Protein AF-J3AU26-F1 (afdb_monomer_lite)

Radius of gyration: 11.32 Å; chains: 1; bounding box: 20×21×30 Å

Sequence (58 aa):
MPIGQVAADCFRKAALGAYRSYHGTFRNLELPCWVITDGTQKIEVTELRKIDTGEVSL

Structure (mmCIF, N/CA/C/O backbone):
data_AF-J3AU26-F1
#
_entry.id   AF-J3AU26-F1
#
loop_
_atom_site.group_PDB
_atom_site.id
_atom_site.type_symbol
_atom_site.label_atom_id
_atom_site.label_alt_id
_atom_site.label_comp_id
_atom_site.label_asym_id
_atom_site.label_entity_id
_atom_site.label_seq_id
_atom_site.pdbx_PDB_ins_code
_atom_site.Cartn_x
_atom_site.Cartn_y
_atom_site.Cartn_z
_atom_site.occupancy
_atom_site.B_iso_or_equiv
_atom_site.auth_seq_id
_atom_site.auth_comp_id
_atom_site.auth_asym_id
_atom_site.auth_atom_id
_atom_site.pdbx_PDB_model_num
ATOM 1 N N . MET A 1 1 ? -1.548 15.283 19.216 1.00 55.84 1 MET A N 1
ATOM 2 C CA . MET A 1 1 ? -2.088 14.301 18.253 1.00 55.84 1 MET A CA 1
ATOM 3 C C . MET A 1 1 ? -2.760 13.185 19.037 1.00 55.84 1 MET A C 1
ATOM 5 O O . MET A 1 1 ? -2.140 12.704 19.980 1.00 55.84 1 MET A O 1
ATOM 9 N N . PRO A 1 2 ? -4.010 12.810 18.731 1.00 70.31 2 PRO A N 1
ATOM 10 C CA . PRO A 1 2 ? -4.643 11.643 19.340 1.00 70.31 2 PRO A CA 1
ATOM 11 C C . PRO A 1 2 ? -3.905 10.360 18.919 1.00 70.31 2 PRO A C 1
ATOM 13 O O . PRO A 1 2 ? -3.456 10.246 17.780 1.00 70.31 2 PRO A O 1
ATOM 16 N N . ILE A 1 3 ? -3.786 9.393 19.835 1.00 67.62 3 ILE A N 1
ATOM 17 C CA . ILE A 1 3 ? -3.018 8.143 19.649 1.00 67.62 3 ILE A CA 1
ATOM 18 C C . ILE A 1 3 ? -3.435 7.396 18.370 1.00 67.62 3 ILE A C 1
ATOM 20 O O . ILE A 1 3 ? -2.581 6.891 17.646 1.00 67.62 3 ILE A O 1
ATOM 24 N N . GLY A 1 4 ? -4.732 7.393 18.041 1.00 65.19 4 GLY A N 1
ATOM 25 C CA . GLY A 1 4 ? -5.243 6.753 16.824 1.00 65.19 4 GLY A CA 1
ATOM 26 C C . GLY A 1 4 ? -4.724 7.375 15.523 1.00 65.19 4 GLY A C 1
ATOM 27 O O . GLY A 1 4 ? -4.473 6.657 14.563 1.00 65.19 4 GLY A O 1
ATOM 28 N N . GLN A 1 5 ? -4.494 8.690 15.495 1.00 63.81 5 GLN A N 1
ATOM 29 C CA . GLN A 1 5 ? -3.956 9.374 14.316 1.00 63.81 5 GLN A CA 1
ATOM 30 C C . GLN A 1 5 ? -2.466 9.067 14.126 1.00 63.81 5 GLN A C 1
ATOM 32 O O . GLN A 1 5 ? -2.021 8.840 13.009 1.00 63.81 5 GLN A O 1
ATOM 37 N N . VAL A 1 6 ? -1.712 8.952 15.225 1.00 67.75 6 VAL A N 1
ATOM 38 C CA . VAL A 1 6 ? -0.295 8.559 15.182 1.00 67.75 6 VAL A CA 1
ATOM 39 C C . VAL A 1 6 ? -0.137 7.129 14.661 1.00 67.75 6 VAL A C 1
ATOM 41 O O . VAL A 1 6 ? 0.691 6.883 13.789 1.00 67.75 6 VAL A O 1
ATOM 44 N N . ALA A 1 7 ? -0.955 6.191 15.148 1.00 66.62 7 ALA A N 1
ATOM 45 C CA . ALA A 1 7 ? -0.938 4.809 14.668 1.00 66.62 7 ALA A CA 1
ATOM 46 C C . ALA A 1 7 ? -1.313 4.708 13.177 1.00 66.62 7 ALA A C 1
ATOM 48 O O . ALA A 1 7 ? -0.714 3.922 12.439 1.00 66.62 7 ALA A O 1
ATOM 49 N N . ALA A 1 8 ? -2.257 5.534 12.717 1.00 70.69 8 ALA A N 1
ATOM 50 C CA . ALA A 1 8 ? -2.636 5.586 11.310 1.00 70.69 8 ALA A CA 1
ATOM 51 C C . ALA A 1 8 ? -1.526 6.134 10.406 1.00 70.69 8 ALA A C 1
ATOM 53 O O . ALA A 1 8 ? -1.212 5.545 9.367 1.00 70.69 8 ALA A O 1
ATOM 54 N N . ASP A 1 9 ? -0.860 7.199 10.842 1.00 79.94 9 ASP A N 1
ATOM 55 C CA . ASP A 1 9 ? 0.271 7.776 10.115 1.00 79.94 9 ASP A CA 1
ATOM 56 C C . ASP A 1 9 ? 1.463 6.809 10.057 1.00 79.94 9 ASP A C 1
ATOM 58 O O . ASP A 1 9 ? 2.139 6.710 9.030 1.00 79.94 9 ASP A O 1
ATOM 62 N N . CYS A 1 10 ? 1.721 6.065 11.137 1.00 85.69 10 CYS A N 1
ATOM 63 C CA . CYS A 1 10 ? 2.749 5.025 11.169 1.00 85.69 10 CYS A CA 1
ATOM 64 C C . CYS A 1 10 ? 2.460 3.910 10.157 1.00 85.69 10 CYS A C 1
ATOM 66 O O . CYS A 1 10 ? 3.364 3.523 9.412 1.00 85.69 10 CYS A O 1
ATOM 68 N N . PHE A 1 11 ? 1.212 3.437 10.087 1.00 91.00 11 PHE A N 1
ATOM 69 C CA . PHE A 1 11 ? 0.806 2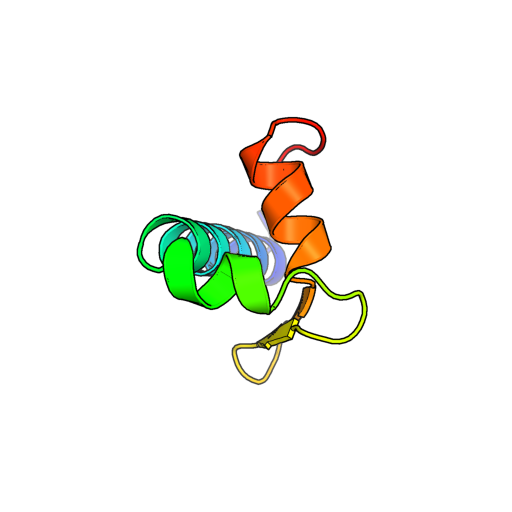.414 9.124 1.00 91.00 11 PHE A CA 1
ATOM 70 C C . PHE A 1 11 ? 0.993 2.887 7.680 1.00 91.00 11 PHE A C 1
ATOM 72 O O . PHE A 1 11 ? 1.654 2.203 6.900 1.00 91.00 11 PHE A O 1
ATOM 79 N N . ARG A 1 12 ? 0.492 4.077 7.320 1.00 90.19 12 ARG A N 1
ATOM 80 C CA . ARG A 1 12 ? 0.620 4.597 5.944 1.00 90.19 12 ARG A CA 1
ATOM 81 C C . ARG A 1 12 ? 2.076 4.786 5.525 1.00 90.19 12 ARG A C 1
ATOM 83 O O . ARG A 1 12 ? 2.438 4.432 4.405 1.00 90.19 12 ARG A O 1
ATOM 90 N N . LYS A 1 13 ? 2.932 5.280 6.427 1.00 91.94 13 LYS A N 1
ATOM 91 C CA . LYS A 1 13 ? 4.378 5.411 6.175 1.00 91.94 13 LYS A CA 1
ATOM 92 C C . LYS A 1 13 ? 5.050 4.053 5.980 1.00 91.94 13 LYS A C 1
ATOM 94 O O . LYS A 1 13 ? 5.856 3.907 5.064 1.00 91.94 13 LYS A O 1
ATOM 99 N N . ALA A 1 14 ? 4.709 3.061 6.803 1.00 92.12 14 ALA A N 1
ATOM 100 C CA . ALA A 1 14 ? 5.231 1.703 6.665 1.00 92.12 14 ALA A CA 1
ATOM 101 C C . ALA A 1 14 ? 4.758 1.038 5.361 1.00 92.12 14 ALA A C 1
ATOM 103 O O . ALA A 1 14 ? 5.567 0.447 4.646 1.00 92.12 14 ALA A O 1
ATOM 104 N N . ALA A 1 15 ? 3.480 1.197 5.013 1.00 92.25 15 ALA A N 1
ATOM 105 C CA . ALA A 1 15 ? 2.901 0.691 3.773 1.00 92.25 15 ALA A CA 1
ATOM 106 C C . ALA A 1 15 ? 3.551 1.334 2.538 1.00 92.25 15 ALA A C 1
ATOM 108 O O . ALA A 1 15 ? 3.909 0.623 1.601 1.00 92.25 15 ALA A O 1
ATOM 109 N N . LEU A 1 16 ? 3.797 2.650 2.559 1.00 92.19 16 LEU A N 1
ATOM 110 C CA . LEU A 1 16 ? 4.532 3.341 1.494 1.00 92.19 16 LEU A CA 1
ATOM 111 C C . LEU A 1 16 ? 5.994 2.883 1.411 1.00 92.19 16 LEU A C 1
ATOM 113 O O . LEU A 1 16 ? 6.527 2.702 0.317 1.00 92.19 16 LEU A O 1
ATOM 117 N N . GLY A 1 17 ? 6.641 2.657 2.556 1.00 91.69 17 GLY A N 1
ATOM 118 C CA . GLY A 1 17 ? 7.979 2.071 2.610 1.00 91.69 17 GLY A CA 1
ATOM 119 C C . GLY A 1 17 ? 8.025 0.704 1.927 1.00 91.69 17 GLY A C 1
ATOM 120 O O . GLY A 1 17 ? 8.846 0.491 1.038 1.00 91.69 17 GLY A O 1
ATOM 121 N N . ALA A 1 18 ? 7.094 -0.189 2.270 1.00 90.94 18 ALA A N 1
ATOM 122 C CA . ALA A 1 18 ? 6.973 -1.502 1.639 1.00 90.94 18 ALA A CA 1
ATOM 123 C C . ALA A 1 18 ? 6.689 -1.396 0.132 1.00 90.94 18 ALA A C 1
ATOM 125 O O . ALA A 1 18 ? 7.340 -2.082 -0.658 1.00 90.94 18 ALA A O 1
ATOM 126 N N . TYR A 1 19 ? 5.778 -0.505 -0.269 1.00 90.12 19 TYR A N 1
ATOM 127 C CA . TYR A 1 19 ? 5.458 -0.238 -1.672 1.00 90.12 19 TYR A CA 1
ATOM 128 C C . TYR A 1 19 ? 6.706 0.125 -2.486 1.00 90.12 19 TYR A C 1
ATOM 130 O O . TYR A 1 19 ? 6.966 -0.472 -3.531 1.00 90.12 19 TYR A O 1
ATOM 138 N N . ARG A 1 20 ? 7.534 1.034 -1.959 1.00 91.50 20 ARG A N 1
ATOM 139 C CA . ARG A 1 20 ? 8.796 1.457 -2.584 1.00 91.50 20 ARG A CA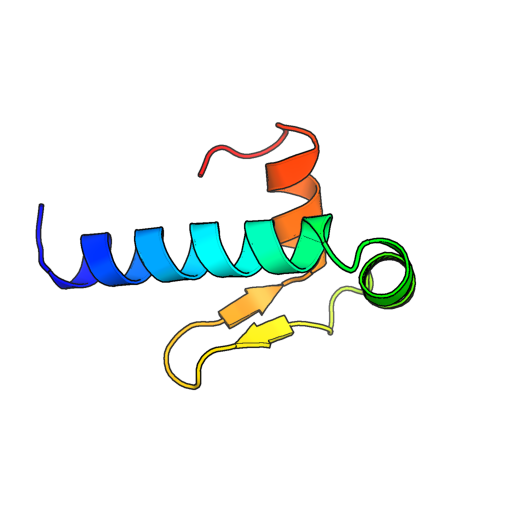 1
ATOM 140 C C . ARG A 1 20 ? 9.841 0.345 -2.611 1.00 91.50 20 ARG A C 1
ATOM 142 O O . ARG A 1 20 ? 10.490 0.140 -3.633 1.00 91.50 20 ARG A O 1
ATOM 149 N N . SER A 1 21 ? 10.005 -0.385 -1.508 1.00 92.38 21 SER A N 1
ATOM 150 C CA . SER A 1 21 ? 11.007 -1.453 -1.399 1.00 92.38 21 SER A CA 1
ATOM 151 C C . SER A 1 21 ? 10.708 -2.657 -2.295 1.00 92.38 21 SER A C 1
ATOM 153 O O . SER A 1 21 ? 11.639 -3.284 -2.794 1.00 92.38 21 SER A O 1
ATOM 155 N N . TYR A 1 22 ? 9.430 -2.963 -2.535 1.00 88.50 22 TYR A N 1
ATOM 156 C CA . TYR A 1 22 ? 8.996 -4.091 -3.366 1.00 88.50 22 TYR A CA 1
ATOM 157 C C . TYR A 1 22 ? 8.240 -3.626 -4.616 1.00 88.50 22 TYR A C 1
ATOM 159 O O . TYR A 1 22 ? 7.275 -4.264 -5.042 1.00 88.50 22 TYR A O 1
ATOM 167 N N . HIS A 1 23 ? 8.689 -2.526 -5.226 1.00 83.31 23 HIS A N 1
ATOM 168 C CA . HIS A 1 23 ? 8.021 -1.884 -6.362 1.00 83.31 23 HIS A CA 1
ATOM 169 C C . HIS A 1 23 ? 7.693 -2.859 -7.510 1.00 83.31 23 HIS A C 1
ATOM 171 O O . HIS A 1 23 ? 6.608 -2.808 -8.078 1.00 83.31 23 HIS A O 1
ATOM 177 N N . GLY A 1 24 ? 8.585 -3.809 -7.824 1.00 86.19 24 GLY A N 1
ATOM 178 C CA . GLY A 1 24 ? 8.329 -4.828 -8.855 1.00 86.19 24 GLY A CA 1
ATOM 179 C C . GLY A 1 24 ? 7.138 -5.744 -8.544 1.00 86.19 24 GLY A C 1
ATOM 180 O O . GLY A 1 24 ? 6.377 -6.088 -9.445 1.00 86.19 24 GLY A O 1
ATOM 181 N N . THR A 1 25 ? 6.945 -6.099 -7.272 1.00 85.88 25 THR A N 1
ATOM 182 C CA . THR A 1 25 ? 5.802 -6.899 -6.814 1.00 85.88 25 THR A CA 1
ATOM 183 C C . THR A 1 25 ? 4.528 -6.065 -6.843 1.00 85.88 25 THR A C 1
ATOM 185 O O . THR A 1 25 ? 3.532 -6.487 -7.426 1.00 85.88 25 THR A O 1
ATOM 188 N N . PHE A 1 26 ? 4.564 -4.864 -6.262 1.00 85.56 26 PHE A N 1
ATOM 189 C CA . PHE A 1 26 ? 3.380 -4.015 -6.131 1.00 85.56 26 PHE A CA 1
ATOM 190 C C . PHE A 1 26 ? 2.874 -3.458 -7.458 1.00 85.56 26 PHE A C 1
ATOM 192 O O . PHE A 1 26 ? 1.665 -3.325 -7.615 1.00 85.56 26 PHE A O 1
ATOM 199 N N . ARG A 1 27 ? 3.746 -3.245 -8.448 1.00 82.25 27 ARG A N 1
ATOM 200 C CA . ARG A 1 27 ? 3.340 -2.826 -9.796 1.00 82.25 27 ARG A CA 1
ATOM 201 C C . ARG A 1 27 ? 2.389 -3.823 -10.468 1.00 82.25 27 ARG A C 1
ATOM 203 O O . ARG A 1 27 ? 1.482 -3.420 -11.186 1.00 82.25 27 ARG A O 1
ATOM 210 N N . ASN A 1 28 ? 2.554 -5.121 -10.200 1.00 83.19 28 ASN A N 1
ATOM 211 C CA . ASN A 1 28 ? 1.639 -6.163 -10.689 1.00 83.19 28 ASN A CA 1
ATOM 212 C C . ASN A 1 28 ? 0.324 -6.226 -9.891 1.00 83.19 28 ASN A C 1
ATOM 214 O O . ASN A 1 28 ? -0.618 -6.903 -10.299 1.00 83.19 28 ASN A O 1
ATOM 218 N N . LEU A 1 29 ? 0.270 -5.533 -8.753 1.00 82.56 29 LEU A N 1
ATOM 219 C CA . LEU A 1 29 ? -0.862 -5.470 -7.835 1.00 82.56 29 LEU A CA 1
ATOM 220 C C . LEU A 1 29 ? -1.545 -4.093 -7.857 1.00 82.56 29 LEU A C 1
ATOM 222 O O . LEU A 1 29 ? -2.435 -3.859 -7.050 1.00 82.56 29 LEU A O 1
ATOM 226 N N . GLU A 1 30 ? -1.198 -3.189 -8.781 1.00 78.62 30 GLU A N 1
ATOM 227 C CA . GLU A 1 30 ? -1.882 -1.899 -8.992 1.00 78.62 30 GLU A CA 1
ATOM 228 C C . GLU A 1 30 ? -3.278 -2.067 -9.634 1.00 78.62 30 GLU A C 1
ATOM 230 O O . GLU A 1 30 ? -3.657 -1.369 -10.576 1.00 78.62 30 GLU A O 1
ATOM 235 N N . LEU A 1 31 ? -4.064 -3.017 -9.135 1.00 75.56 31 LEU A N 1
ATOM 236 C CA . LEU A 1 31 ? -5.466 -3.191 -9.489 1.00 75.56 31 LEU A CA 1
ATOM 237 C C . LEU A 1 31 ? -6.334 -2.716 -8.313 1.00 75.56 31 LEU A C 1
ATOM 239 O O . LEU A 1 31 ? -5.911 -2.861 -7.164 1.00 75.56 31 LEU A O 1
ATOM 243 N N . PRO A 1 32 ? -7.561 -2.213 -8.555 1.00 68.31 32 PRO A N 1
ATOM 244 C CA . PRO A 1 32 ? -8.433 -1.621 -7.525 1.00 68.31 32 PRO A CA 1
ATOM 245 C C . PRO A 1 32 ? -8.880 -2.559 -6.387 1.00 68.31 32 PRO A C 1
ATOM 247 O O . PRO A 1 32 ? -9.710 -2.187 -5.571 1.00 68.31 32 PRO A O 1
ATOM 250 N N . CYS A 1 33 ? -8.403 -3.800 -6.353 1.00 81.38 33 CYS A N 1
ATOM 251 C CA . CYS A 1 33 ? -8.804 -4.822 -5.392 1.00 81.38 33 CYS A CA 1
ATOM 252 C C . CYS A 1 33 ? -7.687 -5.231 -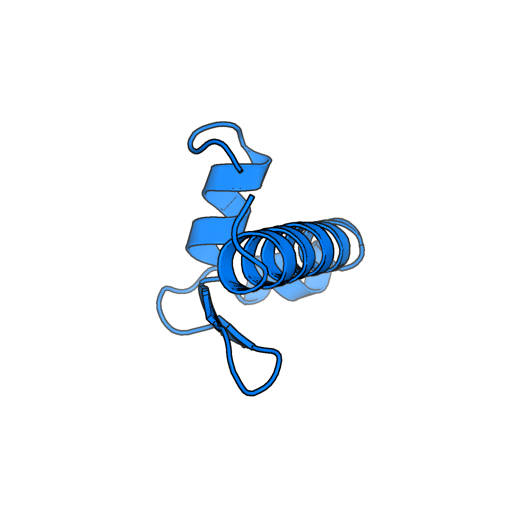4.422 1.00 81.38 33 CYS A C 1
ATOM 254 O O . CYS A 1 33 ? -7.973 -5.893 -3.423 1.00 81.38 33 CYS A O 1
ATOM 256 N N . TRP A 1 34 ? -6.432 -4.858 -4.690 1.00 89.94 34 TRP A N 1
ATOM 257 C CA . TRP A 1 34 ? -5.313 -5.227 -3.829 1.00 89.94 34 TRP A CA 1
ATOM 258 C C . TRP A 1 34 ? -5.094 -4.189 -2.737 1.00 89.94 34 TRP A C 1
ATOM 260 O O . TRP A 1 34 ? -5.004 -2.986 -2.992 1.00 89.94 34 TRP A O 1
ATOM 270 N N . VAL A 1 35 ? -4.969 -4.681 -1.507 1.00 90.81 35 VAL A N 1
ATOM 271 C CA . VAL A 1 35 ? -4.795 -3.867 -0.305 1.00 90.81 35 VAL A CA 1
ATOM 272 C C . VAL A 1 35 ? -3.604 -4.352 0.509 1.00 90.81 35 VAL A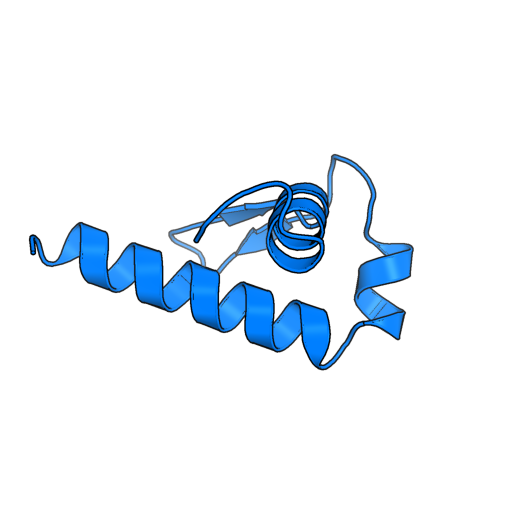 C 1
ATOM 274 O O . VAL A 1 35 ? -3.363 -5.554 0.624 1.00 90.81 35 VAL A O 1
ATOM 277 N N . ILE A 1 36 ? -2.890 -3.411 1.120 1.00 89.50 36 ILE A N 1
ATOM 278 C CA . ILE A 1 36 ? -1.972 -3.688 2.227 1.00 89.50 36 ILE A CA 1
ATOM 279 C C . ILE A 1 36 ? -2.766 -3.512 3.518 1.00 89.50 36 ILE A C 1
ATOM 281 O O . ILE A 1 36 ? -3.499 -2.533 3.653 1.00 89.50 36 ILE 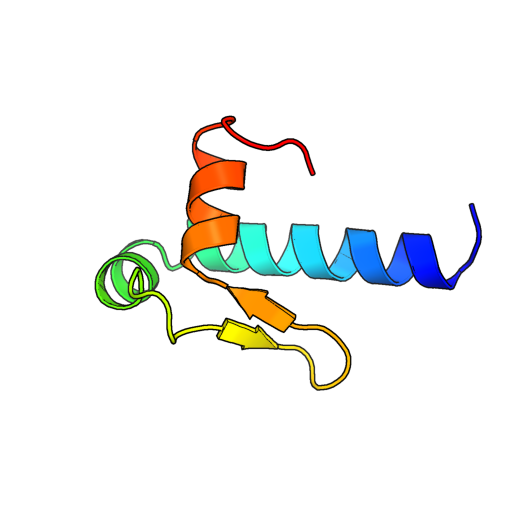A O 1
ATOM 285 N N . THR A 1 37 ? -2.640 -4.443 4.463 1.00 90.44 37 THR A N 1
ATOM 286 C CA . THR A 1 37 ? -3.328 -4.376 5.757 1.00 90.44 37 THR A CA 1
ATOM 287 C C . THR A 1 37 ? -2.452 -4.895 6.891 1.00 90.44 37 THR A C 1
ATOM 289 O O . THR A 1 37 ? -1.690 -5.840 6.701 1.00 90.44 37 THR A O 1
ATOM 292 N N . ASP A 1 38 ? -2.573 -4.279 8.067 1.00 86.44 38 ASP A N 1
ATOM 293 C CA . ASP A 1 38 ? -1.985 -4.760 9.326 1.00 86.44 38 ASP A CA 1
ATOM 294 C C . ASP A 1 38 ? -3.006 -5.513 10.209 1.00 86.44 38 ASP A C 1
ATOM 296 O O . ASP A 1 38 ? -2.733 -5.811 11.369 1.00 86.44 38 ASP A O 1
ATOM 300 N N . GLY A 1 39 ? -4.198 -5.805 9.671 1.00 86.69 39 GLY A N 1
ATOM 301 C CA . GLY A 1 39 ? -5.325 -6.406 10.393 1.00 86.69 39 GLY A CA 1
ATOM 302 C C . GLY A 1 39 ? -6.267 -5.395 11.058 1.00 86.69 39 GLY A C 1
ATOM 303 O O . GLY A 1 39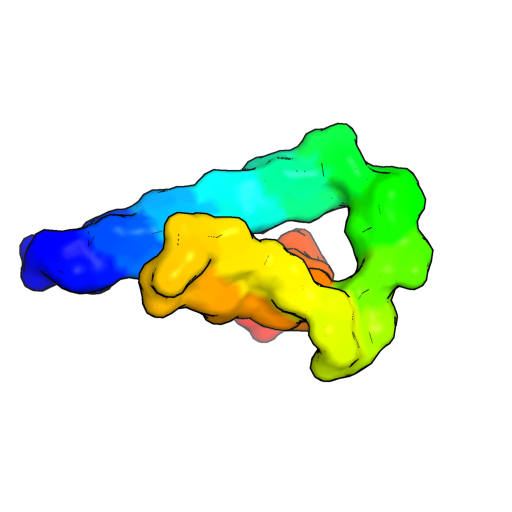 ? -7.390 -5.756 11.406 1.00 86.69 39 GLY A O 1
ATOM 304 N N . THR A 1 40 ? -5.861 -4.130 11.188 1.00 86.88 40 THR A N 1
ATOM 305 C CA . THR A 1 40 ? -6.682 -3.039 11.752 1.00 86.88 40 THR A CA 1
ATOM 306 C C . THR A 1 40 ? -6.938 -1.919 10.750 1.00 86.88 40 THR A C 1
ATOM 308 O O . THR A 1 40 ? -8.020 -1.333 10.716 1.00 86.88 40 THR A O 1
ATOM 311 N N . GLN A 1 41 ? -5.958 -1.653 9.896 1.00 90.00 41 GLN A N 1
ATOM 312 C CA . GLN A 1 41 ? -5.977 -0.644 8.857 1.00 90.00 41 GLN A CA 1
ATOM 313 C C . GLN A 1 41 ? -5.736 -1.293 7.508 1.00 90.00 41 GLN A C 1
ATOM 315 O O . GLN A 1 41 ? -5.127 -2.360 7.400 1.00 90.00 41 GLN A O 1
ATOM 320 N N . LYS A 1 42 ? -6.231 -0.641 6.462 1.00 91.75 42 LYS A N 1
ATOM 321 C CA . LYS A 1 42 ? -6.010 -1.053 5.083 1.00 91.75 42 LYS A CA 1
ATOM 322 C C . LYS A 1 42 ? -5.773 0.166 4.210 1.00 91.75 42 LYS A C 1
ATOM 324 O O . LYS A 1 42 ? -6.311 1.235 4.490 1.00 91.75 42 LYS A O 1
ATOM 329 N N . ILE A 1 43 ? -4.988 -0.018 3.163 1.00 91.44 43 ILE A N 1
ATOM 330 C CA . ILE A 1 43 ? -4.767 0.974 2.116 1.00 91.44 43 ILE A CA 1
ATOM 331 C C . ILE A 1 43 ? -4.698 0.255 0.775 1.00 91.44 43 ILE A C 1
ATOM 333 O O . ILE A 1 43 ? -4.088 -0.817 0.679 1.00 91.44 43 ILE A O 1
ATOM 337 N N . GLU A 1 44 ? -5.352 0.804 -0.244 1.00 92.00 44 GLU A N 1
ATOM 338 C CA . GLU A 1 44 ? -5.274 0.226 -1.584 1.00 92.00 44 GLU A CA 1
ATOM 339 C C . GLU A 1 44 ? -3.890 0.472 -2.188 1.00 92.00 44 GLU A C 1
ATOM 341 O O . GLU A 1 44 ? -3.273 1.524 -1.998 1.00 92.00 44 GLU A O 1
ATOM 346 N N . VAL A 1 45 ? -3.396 -0.487 -2.970 1.00 90.44 45 VAL A N 1
ATOM 347 C CA . VAL A 1 45 ? -2.119 -0.323 -3.685 1.00 90.44 45 VAL A CA 1
ATOM 348 C C . VAL A 1 45 ? -2.185 0.876 -4.647 1.00 90.44 45 VAL A C 1
ATOM 350 O O . VAL A 1 45 ? -1.211 1.608 -4.809 1.00 90.44 45 VAL A O 1
ATOM 353 N N . THR A 1 46 ? -3.361 1.145 -5.220 1.00 90.75 46 THR A N 1
ATOM 354 C CA . THR A 1 46 ? -3.646 2.328 -6.049 1.00 90.75 46 THR A CA 1
ATOM 355 C C . THR A 1 46 ? -3.532 3.644 -5.273 1.00 90.75 46 THR A C 1
ATOM 357 O O . THR A 1 46 ? -3.068 4.637 -5.832 1.00 90.75 46 THR A O 1
ATOM 360 N N . GLU A 1 47 ? -3.925 3.678 -3.997 1.00 89.94 47 GLU A N 1
ATOM 361 C CA . GLU A 1 47 ? -3.768 4.851 -3.128 1.00 89.94 47 GLU A CA 1
ATOM 362 C C . GLU A 1 47 ? -2.297 5.092 -2.792 1.00 89.94 47 GLU A C 1
ATOM 364 O O . GLU A 1 47 ? -1.836 6.230 -2.862 1.00 89.94 47 GLU A O 1
ATOM 369 N N . LEU A 1 48 ? -1.532 4.032 -2.516 1.00 90.31 48 LEU A N 1
ATOM 370 C CA . LEU A 1 48 ? -0.087 4.140 -2.294 1.00 90.31 48 LEU A CA 1
ATOM 371 C C . LEU A 1 48 ? 0.642 4.697 -3.514 1.00 90.31 48 LEU A C 1
ATOM 373 O O . LEU A 1 48 ? 1.531 5.527 -3.349 1.00 90.31 48 LEU A O 1
ATOM 377 N N . ARG A 1 49 ? 0.226 4.315 -4.727 1.00 90.62 49 ARG A N 1
ATOM 378 C CA . ARG A 1 49 ? 0.764 4.907 -5.955 1.00 90.62 49 ARG A CA 1
ATOM 379 C C . ARG A 1 49 ? 0.514 6.410 -6.023 1.00 90.62 49 ARG A C 1
ATOM 381 O O . ARG A 1 49 ? 1.442 7.147 -6.321 1.00 90.62 49 ARG A O 1
ATOM 388 N N . LYS A 1 50 ? -0.710 6.866 -5.734 1.00 90.06 50 LYS A N 1
ATOM 389 C CA . LYS A 1 50 ? -1.048 8.305 -5.730 1.00 90.06 50 LYS A CA 1
ATOM 390 C C . LYS A 1 50 ? -0.230 9.077 -4.698 1.00 90.06 50 LYS A C 1
ATOM 392 O O . LYS A 1 50 ? 0.174 10.210 -4.940 1.00 90.06 50 LYS A O 1
ATOM 397 N N . ILE A 1 51 ? 0.015 8.461 -3.546 1.00 90.75 51 ILE A N 1
ATOM 398 C CA . ILE A 1 51 ? 0.873 9.034 -2.510 1.00 90.75 51 ILE A CA 1
ATOM 399 C C . ILE A 1 51 ? 2.327 9.106 -2.993 1.00 90.75 51 ILE A C 1
ATOM 401 O O . ILE A 1 51 ? 3.007 10.110 -2.790 1.00 90.75 51 ILE A O 1
ATOM 405 N N . ASP A 1 52 ? 2.807 8.057 -3.656 1.00 88.81 52 ASP A N 1
ATOM 406 C CA . ASP A 1 52 ? 4.174 7.990 -4.167 1.00 88.81 52 ASP A CA 1
ATOM 407 C C . ASP A 1 52 ? 4.434 8.976 -5.315 1.00 88.81 52 ASP A C 1
ATOM 409 O O . ASP A 1 52 ? 5.485 9.616 -5.339 1.00 88.81 52 ASP A O 1
ATOM 413 N N . THR A 1 53 ? 3.465 9.161 -6.220 1.00 90.00 53 THR A N 1
ATOM 414 C CA . THR A 1 53 ? 3.533 10.148 -7.314 1.00 90.00 53 THR A CA 1
ATOM 415 C C . THR A 1 53 ? 3.319 11.587 -6.846 1.00 90.00 53 THR A C 1
ATOM 417 O O . THR A 1 53 ? 3.484 12.516 -7.636 1.00 90.00 53 THR A O 1
ATOM 420 N N . GLY A 1 54 ? 2.975 11.792 -5.570 1.00 87.38 54 GLY A N 1
ATOM 421 C CA . GLY A 1 54 ? 2.690 13.110 -5.005 1.00 87.38 54 GLY A CA 1
ATOM 422 C C . GLY A 1 54 ? 1.329 13.684 -5.408 1.00 87.38 54 GLY A C 1
ATOM 423 O O . GLY A 1 54 ? 1.079 14.863 -5.169 1.00 87.38 54 GLY A O 1
ATOM 424 N N . GLU A 1 55 ? 0.440 12.876 -5.993 1.00 88.25 55 GLU A N 1
ATOM 425 C CA . GLU A 1 55 ? -0.958 13.254 -6.246 1.00 88.25 55 GLU A CA 1
ATOM 426 C C . GLU A 1 55 ? -1.749 13.412 -4.939 1.00 88.25 55 GLU A C 1
ATOM 428 O O . GLU A 1 55 ? -2.714 14.175 -4.881 1.00 88.25 55 GLU A O 1
ATOM 433 N N . VAL A 1 56 ? -1.349 12.686 -3.890 1.00 85.25 56 VAL A N 1
ATOM 434 C CA . VAL A 1 56 ? -1.976 12.706 -2.564 1.00 85.25 56 VAL A CA 1
ATOM 435 C C . VAL A 1 56 ? -0.902 12.857 -1.486 1.00 85.25 56 VAL A C 1
ATOM 437 O O . VAL A 1 56 ? 0.121 12.180 -1.514 1.00 85.25 56 VAL A O 1
ATOM 440 N N . SER A 1 57 ? -1.143 13.730 -0.510 1.00 77.69 57 SER A N 1
ATOM 441 C CA . SER A 1 57 ? -0.268 13.874 0.657 1.00 77.69 57 SER A CA 1
ATOM 442 C C . SER A 1 57 ? -0.552 12.802 1.710 1.00 77.69 57 SER A C 1
ATOM 444 O O . SER A 1 57 ? -1.699 12.398 1.899 1.00 77.69 57 SER A O 1
ATOM 446 N N . LEU A 1 58 ? 0.511 12.378 2.399 1.00 72.06 58 LEU A N 1
ATOM 447 C CA . LEU A 1 58 ? 0.463 11.479 3.558 1.00 72.06 58 LEU A CA 1
ATOM 448 C C . LEU A 1 58 ? -0.227 12.105 4.771 1.00 72.06 58 LEU A C 1
ATOM 450 O O . LEU A 1 58 ? 0.086 13.281 5.071 1.00 72.06 58 LEU A O 1
#

Secondary structure (DSSP, 8-state):
--HHHHHHHHHHHHHHHHHHHTHHHHHTT-STT-EEE-SS-EEEHHHHHHHHTTSS--

pLDDT: mean 84.3, std 9.03, range [55.84, 92.38]

Foldseek 3Di:
DPPVVVVVVVVLVVVLVVCVVPVVVLVVQCDQPDWDDPPPDIDGSVRSVCCVVVVDPD